Protein AF-A0A4V7I928-F1 (afdb_monomer_lite)

Structure (mmCIF, N/CA/C/O backbone):
data_AF-A0A4V7I928-F1
#
_entry.id   AF-A0A4V7I928-F1
#
loop_
_atom_site.group_PDB
_atom_site.id
_atom_site.type_symbol
_atom_site.label_atom_id
_atom_site.label_alt_id
_atom_site.label_comp_id
_atom_site.label_asym_id
_atom_site.label_entity_id
_atom_site.label_seq_id
_atom_site.pdbx_PDB_ins_code
_atom_site.Cartn_x
_atom_site.Cartn_y
_atom_site.Cartn_z
_atom_site.occupancy
_atom_site.B_iso_or_equiv
_atom_site.auth_seq_id
_atom_site.auth_comp_id
_atom_site.auth_asym_id
_atom_site.aut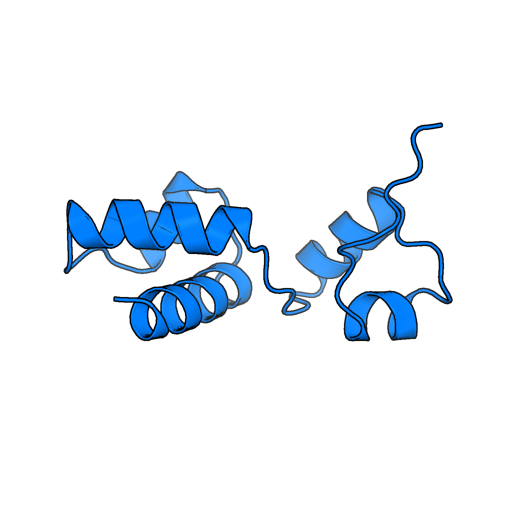h_atom_id
_atom_site.pdbx_PDB_model_num
ATOM 1 N N . MET A 1 1 ? 1.260 -14.076 -25.664 1.00 37.97 1 MET A N 1
ATOM 2 C CA . MET A 1 1 ? 1.832 -13.080 -24.734 1.00 37.97 1 MET A CA 1
ATOM 3 C C . MET A 1 1 ? 0.771 -12.028 -24.458 1.00 37.97 1 MET A C 1
ATOM 5 O O . MET A 1 1 ? 0.326 -11.383 -25.398 1.00 37.97 1 MET A O 1
ATOM 9 N N . GLN A 1 2 ? 0.281 -11.933 -23.221 1.00 39.81 2 GLN A N 1
ATOM 10 C CA . GLN A 1 2 ? -0.746 -10.959 -22.841 1.00 39.81 2 GLN A CA 1
ATOM 11 C C . GLN A 1 2 ? -0.098 -9.576 -22.695 1.00 39.81 2 GLN A C 1
ATOM 13 O O . GLN A 1 2 ? 0.858 -9.414 -21.940 1.00 39.81 2 GLN A O 1
ATOM 18 N N . LYS A 1 3 ? -0.593 -8.601 -23.460 1.00 44.00 3 LYS A N 1
ATOM 19 C CA . LYS A 1 3 ? -0.152 -7.206 -23.416 1.00 44.00 3 LYS A CA 1
ATOM 20 C C . LYS A 1 3 ? -0.602 -6.570 -22.099 1.00 44.00 3 LYS A C 1
ATOM 22 O O . LYS A 1 3 ? -1.779 -6.267 -21.929 1.00 44.00 3 LYS A O 1
ATOM 27 N N . LEU A 1 4 ? 0.344 -6.354 -21.186 1.00 45.41 4 LEU A N 1
ATOM 28 C CA . LEU A 1 4 ? 0.202 -5.466 -20.027 1.00 45.41 4 LEU A CA 1
ATOM 29 C C . LEU A 1 4 ? 0.305 -4.009 -20.504 1.00 45.41 4 LEU A C 1
ATOM 31 O O . LEU A 1 4 ? 1.256 -3.302 -20.200 1.00 45.41 4 LEU A O 1
ATOM 35 N N . GLU A 1 5 ? -0.644 -3.563 -21.321 1.00 49.91 5 GLU A N 1
ATOM 36 C CA . GLU A 1 5 ? -0.682 -2.188 -21.816 1.00 49.91 5 GLU A CA 1
ATOM 37 C C . GLU A 1 5 ? -1.936 -1.523 -21.253 1.00 49.91 5 GLU A C 1
ATOM 39 O O . GLU A 1 5 ? -3.026 -1.764 -21.772 1.00 49.91 5 GLU A O 1
ATOM 44 N N . LYS A 1 6 ? -1.778 -0.734 -20.174 1.00 42.53 6 LYS A N 1
ATOM 45 C CA . LYS A 1 6 ? -2.386 0.614 -20.027 1.00 42.53 6 LYS A CA 1
ATOM 46 C C . LYS A 1 6 ? -2.230 1.293 -18.655 1.00 42.53 6 LYS A C 1
ATOM 48 O O . LYS A 1 6 ? -2.423 2.496 -18.611 1.00 42.53 6 LYS A O 1
ATOM 53 N N . ASN A 1 7 ? -1.783 0.606 -17.599 1.00 45.84 7 ASN A N 1
ATOM 54 C CA . ASN A 1 7 ? -1.586 1.210 -16.260 1.00 45.84 7 ASN A CA 1
ATOM 55 C C . ASN A 1 7 ? -0.128 1.158 -15.754 1.00 45.84 7 ASN A C 1
ATOM 57 O O . ASN A 1 7 ? 0.132 1.069 -14.558 1.00 45.84 7 ASN A O 1
ATOM 61 N N . ALA A 1 8 ? 0.854 1.177 -16.657 1.00 52.88 8 ALA A N 1
ATOM 62 C CA . ALA A 1 8 ? 2.260 1.252 -16.263 1.00 52.88 8 ALA A CA 1
ATOM 63 C C . ALA A 1 8 ? 2.624 2.698 -15.881 1.00 52.88 8 ALA A C 1
ATOM 65 O O . ALA A 1 8 ? 2.470 3.589 -16.716 1.00 52.88 8 ALA A O 1
ATOM 66 N N . ASN A 1 9 ? 3.132 2.913 -14.658 1.00 55.53 9 ASN A N 1
ATOM 67 C CA . ASN A 1 9 ? 3.663 4.199 -14.179 1.00 55.53 9 ASN A CA 1
ATOM 68 C C . ASN A 1 9 ? 4.522 4.879 -15.281 1.00 55.53 9 ASN A C 1
ATOM 70 O O . ASN A 1 9 ? 5.440 4.234 -15.798 1.00 55.53 9 ASN A O 1
ATOM 74 N N . PRO A 1 10 ? 4.253 6.145 -15.658 1.00 56.47 10 PRO A N 1
ATOM 75 C CA . PRO A 1 10 ? 5.030 6.881 -16.659 1.00 56.47 10 PRO A CA 1
ATOM 76 C C . PRO A 1 10 ? 6.545 6.869 -16.409 1.00 56.47 10 PRO A C 1
ATOM 78 O O . PRO A 1 10 ? 7.319 6.735 -17.355 1.00 56.47 10 PRO A O 1
ATOM 81 N N . GLU A 1 11 ? 6.978 6.923 -15.146 1.00 52.66 11 GLU A N 1
ATOM 82 C CA . GLU A 1 11 ? 8.400 6.853 -14.782 1.00 52.66 11 GLU A CA 1
ATOM 83 C C . GLU A 1 11 ? 9.007 5.486 -15.121 1.00 52.66 11 GLU A C 1
ATOM 85 O O . GLU A 1 11 ? 10.109 5.396 -15.661 1.00 52.66 11 GLU A O 1
ATOM 90 N N . ALA A 1 12 ? 8.251 4.409 -14.903 1.00 54.38 12 ALA A N 1
ATOM 91 C CA . ALA A 1 12 ? 8.656 3.055 -15.264 1.00 54.38 12 ALA A CA 1
ATOM 92 C C . ALA A 1 12 ? 8.776 2.881 -16.790 1.00 54.38 12 ALA A C 1
ATOM 94 O O . ALA A 1 12 ? 9.673 2.194 -17.276 1.00 54.38 12 ALA A O 1
ATOM 95 N N . GLN A 1 13 ? 7.910 3.532 -17.570 1.00 53.62 13 GLN A N 1
ATOM 96 C CA . GLN A 1 13 ? 8.000 3.506 -19.034 1.00 53.62 13 GLN A CA 1
ATOM 97 C C . GLN A 1 13 ? 9.220 4.278 -19.563 1.00 53.62 13 GLN A C 1
ATOM 99 O O . GLN A 1 13 ? 9.848 3.819 -20.520 1.00 53.62 13 GLN A O 1
ATOM 104 N N . LEU A 1 14 ? 9.578 5.395 -18.917 1.00 55.22 14 LEU A N 1
ATOM 105 C CA . LEU A 1 14 ? 10.767 6.206 -19.214 1.00 55.22 14 LEU A CA 1
ATOM 106 C C . LEU A 1 14 ? 12.077 5.436 -18.988 1.00 55.22 14 LEU A C 1
ATOM 108 O O . LEU A 1 14 ? 12.993 5.541 -19.797 1.00 55.22 14 LEU A O 1
ATOM 112 N N . ILE A 1 15 ? 12.150 4.615 -17.939 1.00 56.81 15 ILE A N 1
ATOM 113 C CA . ILE A 1 15 ? 13.353 3.826 -17.612 1.00 56.81 15 ILE A CA 1
ATOM 114 C C . ILE A 1 15 ? 13.539 2.645 -18.571 1.00 56.81 15 ILE A C 1
ATOM 116 O O . ILE A 1 15 ? 14.666 2.269 -18.886 1.00 56.81 15 ILE A O 1
ATOM 120 N N . PHE A 1 16 ? 12.443 2.050 -19.053 1.00 60.56 16 PHE A N 1
ATOM 121 C CA . PHE A 1 16 ? 12.491 0.797 -19.817 1.00 60.56 16 PHE A CA 1
ATOM 122 C C . PHE A 1 16 ? 12.158 0.909 -21.305 1.00 60.56 16 PHE A C 1
ATOM 124 O O . PHE A 1 16 ? 12.062 -0.133 -21.970 1.00 60.56 16 PHE A O 1
ATOM 131 N N . GLY A 1 17 ? 12.002 2.127 -21.828 1.00 56.84 17 GLY A N 1
ATOM 132 C CA . GLY A 1 17 ? 11.820 2.376 -23.258 1.00 56.84 17 GLY A CA 1
ATOM 133 C C . GLY A 1 17 ? 10.545 1.746 -23.824 1.00 56.84 17 GLY A C 1
ATOM 134 O O . GLY A 1 17 ? 10.583 1.108 -24.871 1.00 56.84 17 GLY A O 1
ATOM 135 N N . GLY A 1 18 ? 9.422 1.868 -23.108 1.00 56.28 18 GLY A N 1
ATOM 136 C CA . GLY A 1 18 ? 8.092 1.513 -23.624 1.00 56.28 18 GLY A CA 1
ATOM 137 C C . GLY A 1 18 ? 7.648 0.049 -23.485 1.00 56.28 18 GLY A C 1
ATOM 138 O O . GLY A 1 18 ? 6.463 -0.217 -23.647 1.00 56.28 18 GLY A O 1
ATOM 139 N N . SER A 1 19 ? 8.519 -0.903 -23.116 1.00 60.94 19 SER A N 1
ATOM 140 C CA . SER A 1 19 ? 8.083 -2.275 -22.786 1.00 60.94 19 SER A CA 1
ATOM 141 C C . SER A 1 19 ? 8.291 -2.579 -21.301 1.00 60.94 19 SER A C 1
ATOM 143 O O . SER A 1 19 ? 9.416 -2.852 -20.867 1.00 60.94 19 SER A O 1
ATOM 145 N N . LEU A 1 20 ? 7.215 -2.592 -20.518 1.00 62.25 20 LEU A N 1
ATOM 146 C CA . LEU A 1 20 ? 7.266 -2.997 -19.116 1.00 62.25 20 LEU A CA 1
ATOM 147 C C . LEU A 1 20 ? 6.988 -4.503 -18.996 1.00 62.25 20 LEU A C 1
ATOM 149 O O . LEU A 1 20 ? 5.848 -4.939 -18.856 1.00 62.25 20 LEU A O 1
ATOM 153 N N . THR A 1 21 ? 8.038 -5.316 -19.131 1.00 67.06 21 THR A N 1
ATOM 154 C CA . THR A 1 21 ? 7.943 -6.774 -18.950 1.00 67.06 21 THR A CA 1
ATOM 155 C C . THR A 1 21 ? 7.902 -7.133 -17.461 1.00 67.06 21 THR A C 1
ATOM 157 O O . THR A 1 21 ? 8.297 -6.334 -16.611 1.00 67.06 21 THR A O 1
ATOM 160 N N . ALA A 1 22 ? 7.455 -8.348 -17.127 1.00 61.62 22 ALA A N 1
ATOM 161 C CA . ALA A 1 22 ? 7.421 -8.830 -15.741 1.00 61.62 22 ALA A CA 1
ATOM 162 C C . ALA A 1 22 ? 8.806 -8.787 -15.060 1.00 61.62 22 ALA A C 1
ATOM 164 O O . ALA A 1 22 ? 8.906 -8.440 -13.888 1.00 61.62 22 ALA A O 1
ATOM 165 N N . GLU A 1 23 ? 9.881 -9.059 -15.801 1.00 62.09 23 GLU A N 1
ATOM 166 C CA . GLU A 1 23 ? 11.263 -8.989 -15.299 1.00 62.09 23 GLU A CA 1
ATOM 167 C C . GLU A 1 23 ? 11.706 -7.545 -15.036 1.00 62.09 23 GLU A C 1
ATOM 169 O O . GLU A 1 23 ? 12.338 -7.256 -14.025 1.00 62.09 23 GLU A O 1
ATOM 174 N N . LYS A 1 24 ? 11.314 -6.603 -15.900 1.00 64.81 24 LYS A N 1
ATOM 175 C CA . LYS A 1 24 ? 11.584 -5.171 -15.703 1.00 64.81 24 LYS A CA 1
ATOM 176 C C . LYS A 1 24 ? 10.803 -4.606 -14.511 1.00 64.81 24 LYS A C 1
ATOM 178 O O . LYS A 1 24 ? 11.337 -3.806 -13.750 1.00 64.81 24 LYS A O 1
ATOM 183 N N . LEU A 1 25 ? 9.576 -5.084 -14.289 1.00 63.06 25 LEU A N 1
ATOM 184 C CA . LEU A 1 25 ? 8.806 -4.812 -13.071 1.00 63.06 25 LEU A CA 1
ATOM 185 C C . LEU A 1 25 ? 9.495 -5.363 -11.819 1.00 63.06 25 LEU A C 1
ATOM 187 O O . LEU A 1 25 ? 9.563 -4.668 -10.809 1.00 63.06 25 LEU A O 1
ATOM 191 N N . GLN A 1 26 ? 10.037 -6.580 -11.878 1.00 61.25 26 GLN A N 1
ATOM 192 C CA . GLN A 1 26 ? 10.819 -7.138 -10.773 1.00 61.25 26 GLN A CA 1
ATOM 193 C C . GLN A 1 26 ? 12.077 -6.309 -10.501 1.00 61.25 26 GLN A C 1
ATOM 195 O O . GLN A 1 26 ? 12.380 -6.056 -9.339 1.00 61.25 26 GLN A O 1
ATOM 200 N N . LEU A 1 27 ? 12.758 -5.815 -11.541 1.00 63.50 27 LEU A N 1
ATOM 201 C CA . LEU A 1 27 ? 13.898 -4.909 -11.388 1.00 63.50 27 LEU A CA 1
ATOM 202 C C . LEU A 1 27 ? 13.489 -3.587 -10.730 1.00 63.50 27 LEU A C 1
ATOM 204 O O . LEU A 1 27 ? 14.182 -3.139 -9.828 1.00 63.50 27 LEU A O 1
ATOM 208 N N . LEU A 1 28 ? 12.346 -2.995 -11.088 1.00 63.25 28 LEU A N 1
ATOM 209 C CA . LEU A 1 28 ? 11.825 -1.810 -10.388 1.00 63.25 28 LEU A CA 1
ATOM 210 C C . LEU A 1 28 ? 11.587 -2.089 -8.903 1.00 63.25 28 LEU A C 1
ATOM 212 O O . LEU A 1 28 ? 11.979 -1.292 -8.057 1.00 63.25 28 LEU A O 1
ATOM 216 N N . VAL A 1 29 ? 10.999 -3.242 -8.578 1.00 61.00 29 VAL A N 1
ATOM 217 C CA . VAL A 1 29 ? 10.804 -3.667 -7.185 1.00 61.00 29 VAL A CA 1
ATOM 218 C C . VAL A 1 29 ? 12.149 -3.852 -6.464 1.00 61.00 29 VAL A C 1
ATOM 220 O O . VAL A 1 29 ? 12.280 -3.423 -5.320 1.00 61.00 29 VAL A O 1
ATOM 223 N N . LEU A 1 30 ? 13.154 -4.431 -7.131 1.00 57.31 30 LEU A N 1
ATOM 224 C CA . LEU A 1 30 ? 14.519 -4.628 -6.620 1.00 57.31 30 LEU A CA 1
ATOM 225 C C . LEU A 1 30 ? 15.277 -3.310 -6.408 1.00 57.31 30 LEU A C 1
ATOM 227 O O . LEU A 1 30 ? 15.981 -3.167 -5.413 1.00 57.31 30 LEU A O 1
ATOM 231 N N . PHE A 1 31 ? 15.111 -2.342 -7.308 1.00 57.56 31 PHE A N 1
ATOM 232 C CA . PHE A 1 31 ? 15.743 -1.022 -7.230 1.00 57.56 31 PHE A CA 1
ATOM 233 C C . PHE A 1 31 ? 14.943 -0.015 -6.393 1.00 57.56 31 PHE A C 1
ATOM 235 O O . PHE A 1 31 ? 15.307 1.156 -6.329 1.00 57.56 31 PHE A O 1
ATOM 242 N N . GLY A 1 32 ? 13.863 -0.452 -5.735 1.00 53.72 32 GLY A N 1
ATOM 243 C CA . GLY A 1 32 ? 13.047 0.409 -4.881 1.00 53.72 32 GLY A CA 1
ATOM 244 C C . GLY A 1 32 ? 12.322 1.514 -5.648 1.00 53.72 32 GLY A C 1
ATOM 245 O O . GLY A 1 32 ? 11.990 2.536 -5.049 1.00 53.72 32 GLY A O 1
ATOM 246 N N . PHE A 1 33 ? 12.090 1.317 -6.948 1.00 56.94 33 PHE A N 1
ATOM 247 C CA . PHE A 1 33 ? 11.360 2.269 -7.766 1.00 56.94 33 PHE A CA 1
ATOM 248 C C . PHE A 1 33 ? 9.913 2.368 -7.305 1.00 56.94 33 PHE A C 1
ATOM 250 O O . PHE A 1 33 ? 9.171 1.383 -7.223 1.00 56.94 33 PHE A O 1
ATOM 257 N N . ASP A 1 34 ? 9.550 3.605 -7.013 1.00 55.88 34 ASP A N 1
ATOM 258 C CA . ASP A 1 34 ? 8.309 4.005 -6.389 1.00 55.88 34 ASP A CA 1
ATOM 259 C C . ASP A 1 34 ? 7.206 4.050 -7.455 1.00 55.88 34 ASP A C 1
ATOM 261 O O . ASP A 1 34 ? 6.957 5.075 -8.081 1.00 55.88 34 ASP A O 1
ATOM 265 N N . TYR A 1 35 ? 6.580 2.906 -7.747 1.00 61.22 35 TYR A N 1
ATOM 266 C CA . TYR A 1 35 ? 5.369 2.893 -8.564 1.00 61.22 35 TYR A CA 1
ATOM 267 C C . TYR A 1 35 ? 4.135 2.687 -7.696 1.00 61.22 35 TYR A C 1
ATOM 269 O O . TYR A 1 35 ? 4.043 1.749 -6.898 1.00 61.22 35 TYR A O 1
ATOM 277 N N . THR A 1 36 ? 3.179 3.595 -7.869 1.00 62.69 36 THR A N 1
ATOM 278 C CA . THR A 1 36 ? 1.845 3.470 -7.297 1.00 62.69 36 THR A CA 1
ATOM 279 C C . THR A 1 36 ? 1.150 2.271 -7.924 1.00 62.69 36 THR A C 1
ATOM 281 O O . THR A 1 36 ? 1.050 2.163 -9.145 1.00 62.69 36 THR A O 1
ATOM 284 N N . ASP A 1 37 ? 0.670 1.370 -7.075 1.00 73.31 37 ASP A N 1
ATOM 285 C CA . ASP A 1 37 ? -0.151 0.234 -7.469 1.00 73.31 37 ASP A CA 1
ATOM 286 C C . ASP A 1 37 ? -1.555 0.497 -6.925 1.00 73.31 37 ASP A C 1
ATOM 288 O O . ASP A 1 37 ? -1.800 0.357 -5.728 1.00 73.31 37 ASP A O 1
ATOM 292 N N . GLU A 1 38 ? -2.473 0.936 -7.790 1.00 78.50 38 GLU A N 1
ATOM 293 C CA . GLU A 1 38 ? -3.835 1.326 -7.393 1.00 78.50 38 GLU A CA 1
ATOM 294 C C . GLU A 1 38 ? -4.545 0.221 -6.602 1.00 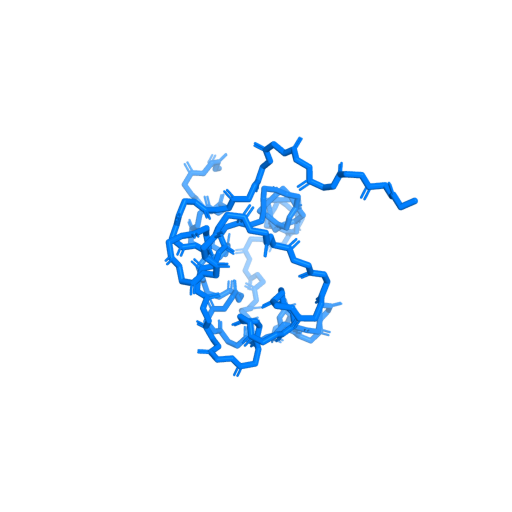78.50 38 GLU A C 1
ATOM 296 O O . GLU A 1 38 ? -5.263 0.497 -5.640 1.00 78.50 38 GLU A O 1
ATOM 301 N N . ARG A 1 39 ? -4.300 -1.049 -6.952 1.00 83.38 39 ARG A N 1
ATOM 302 C CA . ARG A 1 39 ? -4.872 -2.190 -6.235 1.00 83.38 39 ARG A CA 1
ATOM 303 C C . ARG A 1 39 ? -4.293 -2.300 -4.829 1.00 83.38 39 ARG A C 1
ATOM 305 O O . ARG A 1 39 ? -5.026 -2.612 -3.894 1.00 83.38 39 ARG A O 1
ATOM 312 N N . LEU A 1 40 ? -2.998 -2.046 -4.669 1.00 86.06 40 LEU A N 1
ATOM 313 C CA . LEU A 1 40 ? -2.346 -2.061 -3.365 1.00 86.06 40 LEU A CA 1
ATOM 314 C C . LEU A 1 40 ? -2.812 -0.902 -2.476 1.00 86.06 40 LEU A C 1
ATOM 316 O O . LEU A 1 40 ? -3.052 -1.115 -1.290 1.00 86.06 40 LEU A O 1
ATOM 320 N N . VAL A 1 41 ? -3.008 0.289 -3.049 1.00 87.81 41 VAL A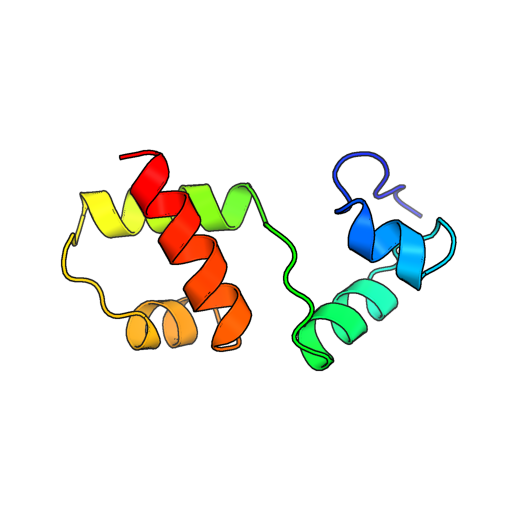 N 1
ATOM 321 C CA . VAL A 1 41 ? -3.595 1.439 -2.342 1.00 87.81 41 VAL A CA 1
ATOM 322 C C . VAL A 1 41 ? -4.998 1.096 -1.835 1.00 87.81 41 VAL A C 1
ATOM 324 O O . VAL A 1 41 ? -5.283 1.310 -0.661 1.00 87.81 41 VAL A O 1
ATOM 327 N N . GLN A 1 42 ? -5.849 0.488 -2.669 1.00 90.25 42 GLN A N 1
ATOM 328 C CA . GLN A 1 42 ? -7.188 0.042 -2.256 1.00 90.25 42 GLN A CA 1
ATOM 329 C C . GLN A 1 42 ? -7.137 -0.987 -1.120 1.00 90.25 42 GLN A C 1
ATOM 331 O O . GLN A 1 42 ? -7.881 -0.868 -0.149 1.00 90.25 42 GLN A O 1
ATOM 336 N N . LEU A 1 43 ? -6.221 -1.961 -1.188 1.00 93.69 43 LEU A N 1
ATOM 337 C CA . LEU A 1 43 ? -6.022 -2.912 -0.090 1.00 93.69 43 LEU A CA 1
ATOM 338 C C . LEU A 1 43 ? -5.623 -2.193 1.203 1.00 93.69 43 LEU A C 1
ATOM 340 O O . LEU A 1 43 ? -6.153 -2.504 2.262 1.00 93.69 43 LEU A O 1
ATOM 344 N N . PHE A 1 44 ? -4.731 -1.205 1.130 1.00 93.81 44 PHE A N 1
ATOM 345 C CA . PHE A 1 44 ? -4.294 -0.453 2.305 1.00 93.81 44 PHE A CA 1
ATOM 346 C C . PHE A 1 44 ? -5.409 0.425 2.887 1.00 93.81 44 PHE A C 1
ATOM 348 O O . PHE A 1 44 ? -5.489 0.548 4.106 1.00 93.81 44 PHE A O 1
ATOM 355 N N . ILE A 1 45 ? -6.287 0.989 2.052 1.00 94.19 45 ILE A N 1
ATOM 356 C CA . ILE A 1 45 ? -7.488 1.709 2.501 1.00 94.19 45 ILE A CA 1
ATOM 357 C C . ILE A 1 45 ? -8.387 0.775 3.320 1.00 94.19 45 ILE A C 1
ATOM 359 O O . ILE A 1 45 ? -8.803 1.137 4.418 1.00 94.19 45 ILE A O 1
ATOM 363 N N . GLU A 1 46 ? -8.655 -0.436 2.828 1.00 95.25 46 GLU A N 1
ATOM 364 C CA . GLU A 1 46 ? -9.482 -1.410 3.551 1.00 95.25 46 GLU A CA 1
ATOM 365 C C . GLU A 1 46 ? -8.829 -1.865 4.865 1.00 95.25 46 GLU A C 1
ATOM 367 O O . GLU A 1 46 ? -9.499 -1.927 5.898 1.00 95.25 46 GLU A O 1
ATOM 372 N N . GLU A 1 47 ? -7.511 -2.093 4.874 1.00 94.94 47 GLU A N 1
ATOM 373 C CA . GLU A 1 47 ? -6.769 -2.378 6.111 1.00 94.94 47 GLU A CA 1
ATOM 374 C C . GLU A 1 47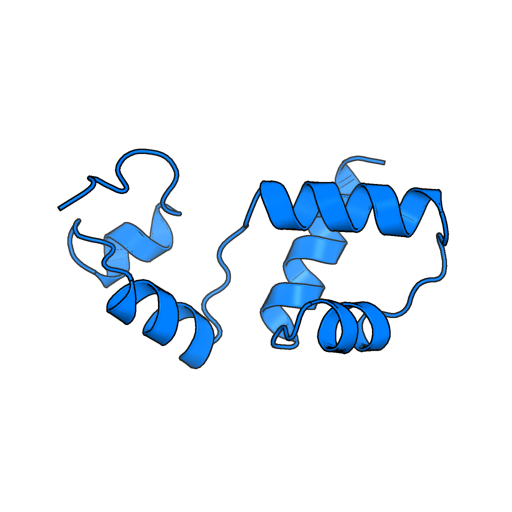 ? -6.869 -1.226 7.117 1.00 94.94 47 GLU A C 1
ATOM 376 O O . GLU A 1 47 ? -7.070 -1.471 8.303 1.00 94.94 47 GLU A O 1
ATOM 381 N N . LEU A 1 48 ? -6.753 0.026 6.663 1.00 94.31 48 LEU A N 1
ATOM 382 C CA . LEU A 1 48 ? -6.850 1.209 7.520 1.00 94.31 48 LEU A CA 1
ATOM 383 C C . LEU A 1 48 ? -8.265 1.428 8.060 1.00 94.31 48 LEU A C 1
ATOM 385 O O . LEU A 1 48 ? -8.407 1.861 9.199 1.00 94.31 48 LEU A O 1
ATOM 389 N N . LYS A 1 49 ? -9.312 1.100 7.294 1.00 94.25 49 LYS A N 1
ATOM 390 C CA . LYS A 1 49 ? -10.699 1.136 7.790 1.00 94.25 49 LYS A CA 1
ATOM 391 C C . LYS A 1 49 ? -10.923 0.130 8.917 1.00 94.25 49 LYS A C 1
ATOM 393 O O . LYS A 1 49 ? -11.628 0.434 9.875 1.00 94.25 49 LYS A O 1
ATOM 398 N N . GLN A 1 50 ? -10.328 -1.059 8.810 1.00 94.88 50 GLN A N 1
ATOM 399 C CA . GLN A 1 50 ? -10.436 -2.100 9.837 1.00 94.88 50 GLN A CA 1
ATOM 400 C C . GLN A 1 50 ? -9.506 -1.849 11.031 1.00 94.88 50 GLN A C 1
ATOM 402 O O . GLN A 1 50 ? -9.867 -2.136 12.171 1.00 94.88 50 GLN A O 1
ATOM 407 N N . ASN A 1 51 ? -8.310 -1.317 10.780 1.00 94.38 51 ASN A N 1
ATOM 408 C CA . ASN A 1 51 ? -7.300 -1.015 11.785 1.00 94.38 51 ASN A CA 1
ATOM 409 C C . ASN A 1 51 ? -6.553 0.293 11.448 1.00 94.38 51 ASN A C 1
ATOM 411 O O . ASN A 1 51 ? -5.465 0.257 10.862 1.00 94.38 51 ASN A O 1
ATOM 415 N N . PRO A 1 52 ? -7.074 1.454 11.885 1.00 92.31 52 PRO A N 1
ATOM 416 C CA . PRO A 1 52 ? -6.477 2.761 11.590 1.00 92.31 52 PRO A CA 1
ATOM 417 C C . PRO A 1 52 ? -5.049 2.944 12.122 1.00 92.31 52 PRO A C 1
ATOM 419 O O . PRO A 1 52 ? -4.311 3.803 11.643 1.00 92.31 52 PRO A O 1
ATOM 422 N N . GLN A 1 53 ? -4.647 2.141 13.114 1.00 92.56 53 GLN A N 1
ATOM 423 C CA . GLN A 1 53 ? -3.322 2.187 13.738 1.00 92.56 53 GLN A CA 1
ATOM 424 C C . GLN A 1 53 ? -2.352 1.133 13.178 1.00 92.56 53 GLN A C 1
ATOM 426 O O . GLN A 1 53 ? -1.292 0.899 13.764 1.00 92.56 53 GLN A O 1
ATOM 431 N N . ILE A 1 54 ? -2.689 0.472 12.063 1.00 92.69 54 ILE A N 1
ATOM 432 C CA . ILE A 1 54 ? -1.808 -0.528 11.457 1.00 92.69 54 ILE A CA 1
ATOM 433 C C . ILE A 1 54 ? -0.435 0.074 11.130 1.00 92.69 54 ILE A C 1
ATOM 435 O O . ILE A 1 54 ? -0.303 1.125 10.500 1.00 92.69 54 ILE A O 1
ATOM 439 N N . SER A 1 55 ? 0.621 -0.604 11.580 1.00 92.81 55 SER A N 1
ATOM 440 C CA . SER A 1 55 ? 1.988 -0.155 11.339 1.00 92.81 55 SER A CA 1
ATOM 441 C C . SER A 1 55 ? 2.456 -0.522 9.935 1.00 92.81 55 SER A C 1
ATOM 443 O O . SER A 1 55 ? 2.125 -1.585 9.400 1.00 92.81 55 SER A O 1
ATOM 445 N N . ILE A 1 56 ? 3.324 0.318 9.369 1.00 89.50 56 ILE A N 1
ATOM 446 C CA . ILE A 1 56 ? 3.946 0.065 8.066 1.00 89.50 56 ILE A CA 1
ATOM 447 C C . ILE A 1 56 ? 4.659 -1.294 8.016 1.00 89.50 56 ILE A C 1
ATOM 449 O O . ILE A 1 56 ? 4.504 -2.029 7.047 1.00 89.50 56 ILE A O 1
ATOM 453 N N . SER A 1 57 ? 5.348 -1.701 9.088 1.00 90.56 57 SER A N 1
ATOM 454 C CA . SER A 1 57 ? 6.026 -3.003 9.151 1.00 90.56 57 SER A CA 1
ATOM 455 C C . SER A 1 57 ? 5.055 -4.184 9.102 1.00 90.56 57 SER A C 1
ATOM 457 O O . SER A 1 57 ? 5.408 -5.257 8.612 1.00 90.56 57 SER A O 1
ATOM 459 N N . SER A 1 58 ? 3.824 -4.008 9.590 1.00 92.62 58 SER A N 1
ATOM 460 C CA . SER A 1 58 ? 2.780 -5.033 9.481 1.00 92.62 58 SER A CA 1
ATOM 461 C C . SER A 1 58 ? 2.301 -5.171 8.039 1.00 92.62 58 SER A C 1
ATOM 463 O O . SER A 1 58 ? 2.205 -6.291 7.541 1.00 92.62 58 SER A O 1
ATOM 465 N N . LEU A 1 59 ? 2.109 -4.048 7.341 1.00 91.69 59 LEU A N 1
ATOM 466 C CA . LEU A 1 59 ? 1.770 -4.026 5.916 1.00 91.69 59 LEU A CA 1
ATOM 467 C C . LEU A 1 59 ? 2.896 -4.615 5.053 1.00 91.69 59 LEU A C 1
ATOM 469 O O . LEU A 1 59 ? 2.633 -5.435 4.176 1.00 91.69 59 LEU A O 1
ATOM 473 N N . GLN A 1 60 ? 4.157 -4.283 5.348 1.00 90.12 60 GLN A N 1
ATOM 474 C CA . GLN A 1 60 ? 5.321 -4.861 4.669 1.00 90.12 60 GLN A CA 1
ATOM 475 C C . GLN A 1 60 ? 5.345 -6.386 4.767 1.00 90.12 60 GLN A C 1
ATOM 477 O O . GLN A 1 60 ? 5.538 -7.057 3.758 1.00 90.12 60 GLN A O 1
ATOM 482 N N . ARG A 1 61 ? 5.125 -6.942 5.966 1.00 91.50 61 ARG A N 1
ATOM 483 C CA . ARG A 1 61 ? 5.105 -8.398 6.167 1.00 91.50 61 ARG A CA 1
ATOM 484 C C . ARG A 1 61 ? 3.910 -9.053 5.483 1.00 91.50 61 ARG A C 1
ATOM 486 O O . ARG A 1 61 ? 4.094 -10.049 4.793 1.00 91.50 61 ARG A O 1
ATOM 493 N N . LYS A 1 62 ? 2.712 -8.486 5.649 1.00 93.00 62 LYS A N 1
ATOM 494 C CA . LYS A 1 62 ? 1.460 -9.044 5.115 1.00 93.00 62 LYS A CA 1
ATOM 495 C C . LYS A 1 62 ? 1.462 -9.137 3.590 1.00 93.00 62 LYS A C 1
ATOM 497 O O . LYS A 1 62 ? 0.969 -10.116 3.043 1.00 93.00 62 LYS A O 1
ATOM 502 N N . TYR A 1 63 ? 2.043 -8.142 2.925 1.00 88.56 63 TYR A N 1
ATOM 503 C CA . TYR A 1 63 ? 2.052 -8.037 1.466 1.00 88.56 63 TYR A CA 1
ATOM 504 C C . TYR A 1 63 ? 3.427 -8.306 0.836 1.00 88.56 63 TYR A C 1
ATOM 506 O O . TYR A 1 63 ? 3.598 -8.099 -0.363 1.00 88.56 63 TYR A O 1
ATOM 514 N N . SER A 1 64 ? 4.407 -8.751 1.633 1.00 85.06 64 SER A N 1
ATOM 515 C CA . SER A 1 64 ? 5.793 -9.005 1.204 1.00 85.06 64 SER A CA 1
ATOM 516 C C . SER A 1 64 ? 6.401 -7.834 0.412 1.00 85.06 64 SER A C 1
ATOM 518 O O . SER A 1 64 ? 6.943 -8.006 -0.678 1.00 85.06 64 SER A O 1
ATOM 520 N N . LEU A 1 65 ? 6.287 -6.621 0.961 1.00 83.75 65 LEU A N 1
ATOM 521 C CA . LE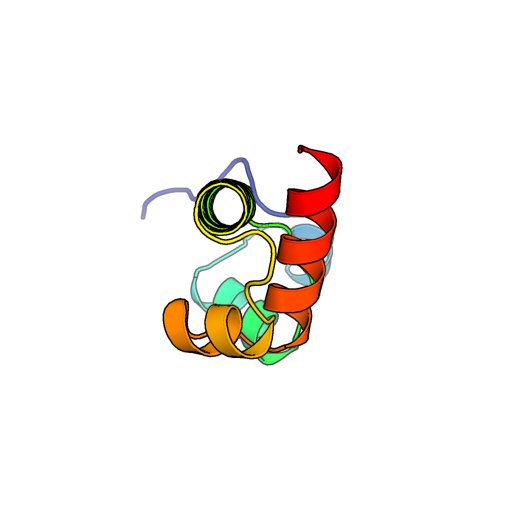U A 1 65 ? 6.718 -5.378 0.314 1.00 83.75 65 LEU A CA 1
ATOM 522 C C . LEU A 1 65 ? 8.014 -4.829 0.915 1.00 83.75 65 LEU A C 1
ATOM 524 O O . LEU A 1 65 ? 8.220 -4.844 2.132 1.00 83.75 65 LEU A O 1
ATOM 528 N N . GLY A 1 66 ? 8.834 -4.221 0.058 1.00 81.69 66 GLY A N 1
ATOM 529 C CA . GLY A 1 66 ? 9.908 -3.328 0.490 1.00 81.69 66 GLY A CA 1
ATOM 530 C C . GLY A 1 66 ? 9.370 -2.078 1.199 1.00 81.69 66 GLY A C 1
ATOM 531 O O . GLY A 1 66 ? 8.223 -1.675 0.991 1.00 81.69 66 GLY A O 1
ATOM 532 N N . PHE A 1 67 ? 10.210 -1.457 2.032 1.00 80.62 67 PHE A N 1
ATOM 533 C CA . PHE A 1 67 ? 9.825 -0.307 2.861 1.00 80.62 67 PHE A CA 1
ATOM 534 C C . PHE A 1 67 ? 9.268 0.858 2.040 1.00 80.62 67 PHE A C 1
ATOM 536 O O . PHE A 1 67 ? 8.160 1.303 2.319 1.00 80.62 67 PHE A O 1
ATOM 543 N N . ASN A 1 68 ? 9.979 1.286 0.992 1.00 79.69 68 ASN A N 1
ATOM 544 C CA . ASN A 1 68 ? 9.569 2.426 0.164 1.00 79.69 68 ASN A CA 1
ATOM 545 C C . ASN A 1 68 ? 8.188 2.203 -0.464 1.00 79.69 68 ASN A C 1
ATOM 547 O O . ASN A 1 68 ? 7.298 3.036 -0.319 1.00 79.69 68 ASN A O 1
ATOM 551 N N . ARG A 1 69 ? 7.968 1.018 -1.051 1.00 81.50 69 ARG A N 1
ATOM 552 C CA . ARG A 1 69 ? 6.679 0.657 -1.656 1.00 81.50 69 ARG A CA 1
ATOM 553 C C . ARG A 1 69 ? 5.552 0.665 -0.625 1.00 81.50 69 ARG A C 1
ATOM 555 O O . ARG A 1 69 ? 4.475 1.179 -0.910 1.00 81.50 69 ARG A O 1
ATOM 562 N N . ALA A 1 70 ? 5.782 0.124 0.572 1.00 87.06 70 ALA A N 1
ATOM 563 C CA . ALA A 1 70 ? 4.784 0.170 1.638 1.00 87.06 70 ALA A CA 1
ATOM 564 C C . ALA A 1 70 ? 4.520 1.608 2.118 1.00 87.06 70 ALA A C 1
ATOM 566 O O . ALA A 1 70 ? 3.366 1.972 2.316 1.00 87.06 70 ALA A O 1
ATOM 567 N N . ALA A 1 71 ? 5.560 2.432 2.267 1.00 86.19 71 ALA A N 1
ATOM 568 C CA . ALA A 1 71 ? 5.439 3.811 2.731 1.00 86.19 71 ALA A CA 1
ATOM 569 C C . ALA A 1 71 ? 4.619 4.656 1.758 1.00 86.19 71 ALA A C 1
ATOM 571 O O . ALA A 1 71 ? 3.632 5.269 2.162 1.00 86.19 71 ALA A O 1
ATOM 572 N N . ARG A 1 72 ? 4.968 4.609 0.469 1.00 84.75 72 ARG A N 1
ATOM 573 C CA . ARG A 1 72 ? 4.299 5.394 -0.566 1.00 84.75 72 ARG A CA 1
ATOM 574 C C . ARG A 1 72 ? 2.834 5.012 -0.738 1.00 84.75 72 ARG A C 1
ATOM 576 O O . ARG A 1 72 ? 1.970 5.881 -0.799 1.00 84.75 72 ARG A O 1
ATOM 583 N N . ASN A 1 73 ? 2.531 3.714 -0.794 1.00 86.94 73 ASN A N 1
ATOM 584 C CA . ASN A 1 73 ? 1.147 3.261 -0.962 1.00 86.94 73 ASN A CA 1
ATOM 585 C C . ASN A 1 73 ? 0.304 3.532 0.299 1.00 86.94 73 ASN A C 1
ATOM 587 O O . ASN A 1 73 ? -0.886 3.812 0.180 1.00 86.94 73 ASN A O 1
ATOM 591 N N . LEU A 1 74 ? 0.912 3.520 1.493 1.00 89.38 74 LEU A N 1
ATOM 592 C CA . LEU A 1 74 ? 0.247 3.917 2.737 1.00 89.38 74 LEU A CA 1
ATOM 593 C C . LEU A 1 74 ? -0.053 5.414 2.796 1.00 89.38 74 LEU A C 1
ATOM 595 O O . LEU A 1 74 ? -1.129 5.799 3.247 1.00 89.38 74 LEU A O 1
ATOM 599 N N . GLU A 1 75 ? 0.878 6.252 2.351 1.00 89.06 75 GLU A N 1
ATOM 600 C CA . GLU A 1 75 ? 0.659 7.693 2.247 1.00 89.06 75 GLU A CA 1
ATOM 601 C C . GLU A 1 75 ? -0.505 8.008 1.302 1.00 8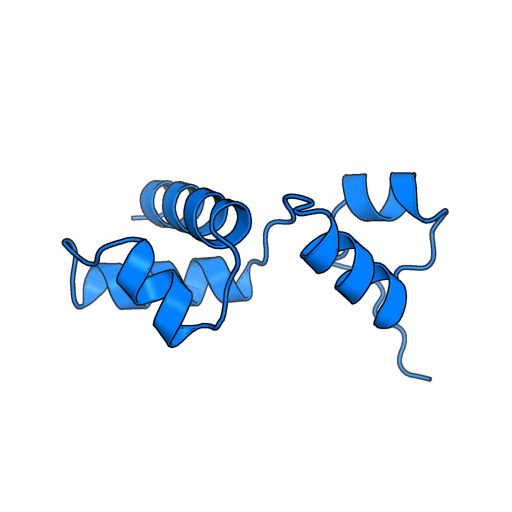9.06 75 GLU A C 1
ATOM 603 O O . GLU A 1 75 ? -1.425 8.727 1.688 1.00 89.06 75 GLU A O 1
ATOM 608 N N . LEU A 1 76 ? -0.521 7.397 0.114 1.00 87.44 76 LEU A N 1
ATOM 609 C CA . LEU A 1 76 ? -1.611 7.561 -0.849 1.00 87.44 76 LEU A CA 1
ATOM 610 C C . LEU A 1 76 ? -2.948 7.063 -0.292 1.00 87.44 76 LEU A C 1
ATOM 612 O O . LEU A 1 76 ? -3.951 7.758 -0.401 1.00 87.44 76 LEU A O 1
ATOM 616 N N . ALA A 1 77 ? -2.972 5.904 0.372 1.00 89.75 77 ALA A N 1
ATOM 617 C CA . ALA A 1 77 ? -4.190 5.379 0.990 1.00 89.75 77 ALA A CA 1
ATOM 618 C C . ALA A 1 77 ? -4.803 6.362 2.002 1.00 89.75 77 ALA A C 1
ATOM 620 O O . ALA A 1 77 ? -6.018 6.542 2.027 1.00 89.75 77 ALA A O 1
ATOM 621 N N . LYS A 1 78 ? -3.971 7.048 2.794 1.00 88.44 78 LYS A N 1
ATOM 622 C CA . LYS A 1 78 ? -4.426 8.049 3.771 1.00 88.44 78 LYS A CA 1
ATOM 623 C C . LYS A 1 78 ? -5.007 9.314 3.141 1.00 88.44 78 LYS A C 1
ATOM 625 O O . LYS A 1 78 ? -5.796 9.977 3.795 1.00 88.44 78 LYS A O 1
ATOM 630 N N . GLN A 1 79 ? -4.631 9.653 1.909 1.00 88.69 79 GLN A N 1
ATOM 631 C CA . GLN A 1 79 ? -5.197 10.801 1.186 1.00 88.69 79 GLN A CA 1
ATOM 632 C C . GLN A 1 79 ? -6.610 10.523 0.644 1.00 88.69 79 GLN A C 1
ATOM 634 O O . GLN A 1 79 ? -7.307 11.453 0.249 1.00 88.69 79 GLN A O 1
ATOM 639 N N . HIS A 1 80 ? -7.019 9.251 0.606 1.00 82.00 80 HIS A N 1
ATOM 640 C CA . HIS A 1 80 ? -8.311 8.793 0.089 1.00 82.00 80 HIS A CA 1
ATOM 641 C C . HIS A 1 80 ? -9.294 8.343 1.186 1.00 82.00 80 HIS A C 1
ATOM 643 O O . HIS A 1 80 ? -10.355 7.805 0.861 1.00 82.00 80 HIS A O 1
ATOM 649 N N . LEU A 1 81 ? -8.937 8.535 2.459 1.00 80.62 81 LEU A N 1
ATOM 650 C CA . LEU A 1 81 ? -9.799 8.334 3.628 1.00 80.62 81 LEU A CA 1
ATOM 651 C C . LEU A 1 81 ? -10.377 9.671 4.091 1.00 80.62 81 LEU A C 1
ATOM 653 O O . LEU A 1 81 ? -11.571 9.669 4.459 1.00 80.62 81 LEU A O 1
#

Sequence (81 aa):
MQKLEKNANPEAQLIFGGSLTAEKLQLLVLFGFDYTDERLVQLFIEELKQNPQISISSLQRKYSLGFNRAARNLELAKQHL

Radius of gyration: 13.68 Å; chains: 1; bounding box: 26×24×38 Å

Organism: NCBI:txid1263829

pLDDT: mean 73.98, std 17.29, range [37.97, 95.25]

Foldseek 3Di:
DDDPPDQDDPVLCVVVVNDDDPVSVVVCQVVLPADADVVLLVVLLVVCVVPVPDDLVNSCVVVVGDSSNSVNSNVSNVVVD

InterPro domains:
  IPR036388 Winged helix-like DNA-binding domain superfamily [G3DSA:1.10.10.10] (34-80)
  IPR036390 Winged helix DNA-binding domain superfamily [SSF46785] (40-76)

Secondary structure (DSSP, 8-state):
-----S---HHHHHHHTT---HHHHHHHHHTT-----HHHHHHHHHHHHH-TT--HHHHHHHTT--HHHHHHHHHHHHHT-